Protein AF-A0A7J5VWB7-F1 (afdb_monomer_lite)

Secondary structure (DSSP, 8-stat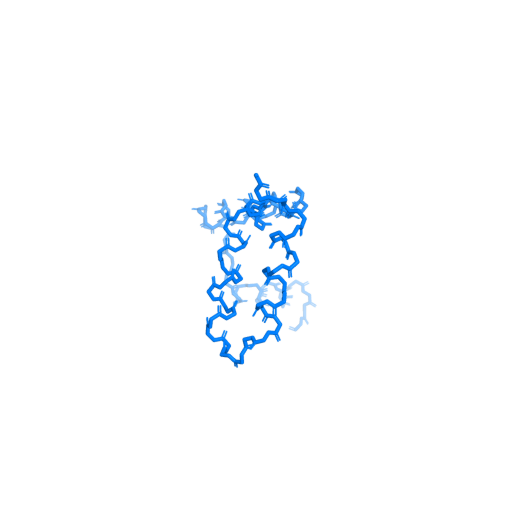e):
---HHHHHHHHHHHHHT---HHHHHHHHHHHHHTT---TGGGS-HHHHHHHHHHHHHHHHT----HHHHHHHHHHHH--

Radius of gyration: 24.28 Å; chains: 1; bounding box: 68×28×49 Å

Sequence (79 aa):
MMDIQSLKLDLISKIMTIDKPALLIEINEILQKETKTDWWDNLPLEVQESILEGLTDIQNGNVLTHDQVMEEARQKYGL

Foldseek 3Di:
DDDPVNVVVVVVVVLVPDPDVVVVVVVVVVVVVVVPPPVLVVDDPVVNVVVVVVVVCVVVVVDDDPVRVVVVCCVVPVD

Structure (mmCIF, N/CA/C/O backbone):
data_AF-A0A7J5VWB7-F1
#
_entry.id   AF-A0A7J5VWB7-F1
#
loop_
_atom_site.group_PDB
_atom_site.id
_atom_site.type_symbol
_atom_site.label_atom_id
_atom_site.label_alt_id
_atom_site.label_comp_id
_atom_site.label_asym_id
_atom_site.label_entity_id
_atom_site.label_seq_id
_atom_site.pdbx_PDB_ins_code
_atom_site.Cartn_x
_atom_site.Cartn_y
_atom_site.Cartn_z
_atom_site.occupancy
_atom_site.B_iso_or_equiv
_atom_site.auth_seq_id
_atom_site.auth_comp_id
_atom_site.auth_asym_id
_atom_site.auth_atom_id
_atom_site.pdbx_PDB_model_num
ATOM 1 N N . MET A 1 1 ? 35.038 -4.121 -17.105 1.00 54.31 1 MET A N 1
ATOM 2 C CA . MET A 1 1 ? 34.010 -3.807 -16.090 1.00 54.31 1 MET A CA 1
ATOM 3 C C . MET A 1 1 ? 32.787 -3.350 -16.864 1.00 54.31 1 MET A C 1
ATOM 5 O O . MET A 1 1 ? 32.965 -2.518 -17.745 1.00 54.31 1 MET A O 1
ATOM 9 N N . MET A 1 2 ? 31.619 -3.965 -16.673 1.00 67.19 2 MET A N 1
ATOM 10 C CA . MET A 1 2 ? 30.419 -3.565 -17.417 1.00 67.19 2 MET A CA 1
ATOM 11 C C . MET A 1 2 ? 29.998 -2.175 -16.938 1.00 67.19 2 MET A C 1
ATOM 13 O O . MET A 1 2 ? 29.934 -1.939 -15.733 1.00 67.19 2 MET A O 1
ATOM 17 N N . ASP A 1 3 ? 29.781 -1.252 -17.866 1.00 88.56 3 ASP A N 1
ATOM 18 C CA . ASP A 1 3 ? 29.322 0.090 -17.533 1.00 88.56 3 ASP A CA 1
ATOM 19 C C . ASP A 1 3 ? 27.863 0.034 -17.049 1.00 88.56 3 ASP A C 1
ATOM 21 O O . ASP A 1 3 ? 26.988 -0.525 -17.713 1.00 88.56 3 ASP A O 1
ATOM 25 N N . ILE A 1 4 ? 27.603 0.603 -15.871 1.00 90.25 4 ILE A N 1
ATOM 26 C CA . ILE A 1 4 ? 26.278 0.615 -15.238 1.00 90.25 4 ILE A CA 1
ATOM 27 C C . ILE A 1 4 ? 25.258 1.334 -16.131 1.00 90.25 4 ILE A C 1
ATOM 29 O O . ILE A 1 4 ? 24.090 0.945 -16.152 1.00 90.25 4 ILE A O 1
ATOM 33 N N . GLN A 1 5 ? 25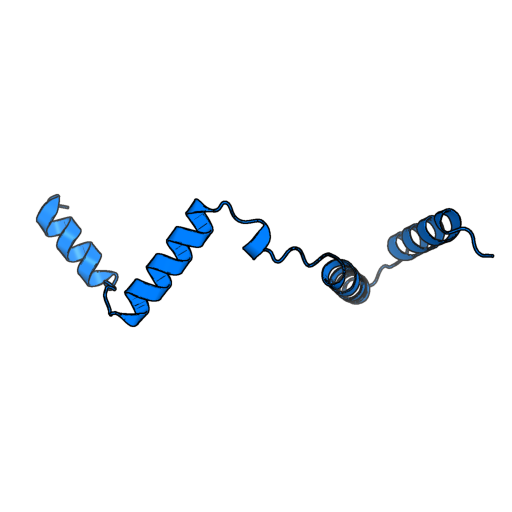.675 2.352 -16.893 1.00 89.00 5 GLN A N 1
ATOM 34 C CA . GLN A 1 5 ? 24.771 3.047 -17.816 1.00 89.00 5 GLN A CA 1
ATOM 35 C C . GLN A 1 5 ? 24.369 2.138 -18.978 1.00 89.00 5 GLN A C 1
ATOM 37 O O . GLN A 1 5 ? 23.187 2.030 -19.300 1.00 89.00 5 GLN A O 1
ATOM 42 N N . SER A 1 6 ? 25.334 1.406 -19.533 1.00 91.25 6 SER A N 1
ATOM 43 C CA . SER A 1 6 ? 25.088 0.387 -20.556 1.00 91.25 6 SER A CA 1
ATOM 44 C C . SER A 1 6 ? 24.129 -0.710 -20.069 1.00 91.25 6 SER A C 1
ATOM 46 O O . SER A 1 6 ? 23.231 -1.111 -20.806 1.00 91.25 6 SER A O 1
ATOM 48 N N . LEU A 1 7 ? 24.250 -1.150 -18.811 1.00 91.38 7 LEU A N 1
ATOM 49 C CA . LEU A 1 7 ? 23.331 -2.129 -18.216 1.00 91.38 7 LEU A CA 1
ATOM 50 C C . LEU A 1 7 ? 21.899 -1.584 -18.077 1.00 91.38 7 LEU A C 1
ATOM 52 O O . LEU A 1 7 ? 20.940 -2.289 -18.384 1.00 91.38 7 LEU A O 1
ATOM 56 N N . LYS A 1 8 ? 21.735 -0.327 -17.647 1.00 89.88 8 LYS A N 1
ATOM 57 C CA . LYS A 1 8 ? 20.410 0.308 -17.539 1.00 89.88 8 LYS A CA 1
ATOM 58 C C . LYS A 1 8 ? 19.705 0.385 -18.893 1.00 89.88 8 LYS A C 1
ATOM 60 O O . LYS A 1 8 ? 18.518 0.080 -18.977 1.00 89.88 8 LYS A O 1
ATOM 65 N N . LEU A 1 9 ? 20.432 0.764 -19.943 1.00 92.88 9 LEU A N 1
ATOM 66 C CA . LEU A 1 9 ? 19.884 0.861 -21.297 1.00 92.88 9 LEU A CA 1
ATOM 67 C C . LEU A 1 9 ? 19.466 -0.509 -21.853 1.00 92.88 9 LEU A C 1
ATOM 69 O O . LEU A 1 9 ? 18.393 -0.616 -22.446 1.00 92.88 9 LEU A O 1
ATOM 73 N N . ASP A 1 10 ? 20.259 -1.559 -21.609 1.00 92.31 10 ASP A N 1
ATOM 74 C CA . ASP A 1 10 ? 19.916 -2.936 -21.998 1.00 92.31 10 ASP A CA 1
ATOM 75 C C . ASP A 1 10 ? 18.631 -3.421 -21.308 1.00 92.31 10 ASP A C 1
ATOM 77 O O . ASP A 1 10 ? 17.740 -3.970 -21.957 1.00 92.31 10 ASP A O 1
ATOM 81 N N . LEU A 1 11 ? 18.486 -3.159 -20.005 1.00 92.50 11 LEU A N 1
ATOM 82 C CA . LEU A 1 11 ? 17.287 -3.533 -19.251 1.00 92.50 11 LEU A CA 1
ATOM 83 C C . LEU A 1 11 ? 16.033 -2.804 -19.749 1.00 92.50 11 LEU A C 1
ATOM 85 O O . LEU A 1 11 ? 15.002 -3.446 -19.940 1.00 92.50 11 LEU A O 1
ATOM 89 N N . ILE A 1 12 ? 16.120 -1.497 -20.019 1.00 92.19 12 ILE A N 1
ATOM 90 C CA . ILE A 1 12 ? 15.002 -0.728 -20.591 1.00 92.19 12 ILE A CA 1
ATOM 91 C C . ILE A 1 12 ? 14.602 -1.313 -21.946 1.00 92.19 12 ILE A C 1
ATOM 93 O O . ILE A 1 12 ? 13.425 -1.596 -22.169 1.00 92.19 12 ILE A O 1
ATOM 97 N N . SER A 1 13 ? 15.574 -1.553 -22.832 1.00 93.50 13 SER A N 1
ATOM 98 C CA . SER A 1 13 ? 15.297 -2.106 -24.159 1.00 93.50 13 SER A CA 1
ATOM 99 C C . SER A 1 13 ? 14.647 -3.486 -24.085 1.00 93.50 13 SER A C 1
ATOM 101 O O . SER A 1 13 ? 13.769 -3.777 -24.892 1.00 93.50 13 SER A O 1
ATOM 103 N N . LYS A 1 14 ? 15.055 -4.330 -23.134 1.00 93.06 14 LYS A N 1
ATOM 104 C CA . LYS A 1 14 ? 14.453 -5.651 -22.915 1.00 93.06 14 LYS A CA 1
ATOM 105 C C . LYS A 1 14 ? 13.038 -5.561 -22.367 1.00 93.06 14 LYS A C 1
ATOM 107 O O . LYS A 1 14 ? 12.188 -6.319 -22.804 1.00 93.06 14 LYS A O 1
ATOM 112 N N . ILE A 1 15 ? 12.763 -4.636 -21.451 1.00 93.75 15 ILE A N 1
ATOM 113 C CA . ILE A 1 15 ? 11.411 -4.440 -20.909 1.00 93.75 15 ILE A CA 1
ATOM 114 C C . ILE A 1 15 ? 10.451 -3.963 -22.005 1.00 93.75 15 ILE A C 1
ATOM 116 O O . ILE A 1 15 ? 9.330 -4.456 -22.092 1.00 93.75 15 ILE A O 1
ATOM 120 N N . MET A 1 16 ? 10.904 -3.059 -22.880 1.00 92.44 16 MET A N 1
ATOM 121 C CA . MET A 1 16 ? 10.094 -2.523 -23.981 1.00 92.44 16 MET A CA 1
ATOM 122 C C . MET A 1 16 ? 9.690 -3.568 -25.032 1.00 92.44 16 MET A C 1
ATOM 124 O O . MET A 1 16 ? 8.757 -3.316 -25.787 1.00 92.44 16 MET A O 1
ATOM 128 N N . THR A 1 17 ? 10.377 -4.712 -25.105 1.00 94.44 17 THR A N 1
ATOM 129 C CA . THR A 1 17 ? 10.088 -5.786 -26.070 1.00 94.44 17 THR A CA 1
ATOM 130 C C . THR A 1 17 ? 9.295 -6.952 -25.473 1.00 94.44 17 THR A C 1
ATOM 132 O O . THR A 1 17 ? 9.033 -7.931 -26.169 1.00 94.44 17 THR A O 1
ATOM 135 N N . ILE A 1 18 ? 8.911 -6.887 -24.192 1.00 94.44 18 ILE A N 1
ATOM 136 C CA . ILE A 1 18 ? 8.117 -7.938 -23.544 1.00 94.44 18 ILE A CA 1
ATOM 137 C C . ILE A 1 18 ? 6.635 -7.755 -23.875 1.00 94.44 18 ILE A C 1
ATOM 139 O O . ILE A 1 18 ? 5.989 -6.829 -23.394 1.00 94.44 18 ILE A O 1
ATOM 143 N N . ASP A 1 19 ? 6.070 -8.726 -24.590 1.00 91.88 19 ASP A N 1
ATOM 144 C CA . ASP A 1 19 ? 4.633 -8.763 -24.895 1.00 91.88 19 ASP A CA 1
ATOM 145 C C . ASP A 1 19 ? 3.792 -9.458 -23.811 1.00 91.88 19 ASP A C 1
ATOM 147 O O . ASP A 1 19 ? 2.567 -9.351 -23.800 1.00 91.88 19 ASP A O 1
ATOM 151 N N . LYS A 1 20 ? 4.421 -10.213 -22.897 1.00 95.00 20 LYS A N 1
ATOM 152 C CA . LYS A 1 20 ? 3.725 -11.023 -21.883 1.00 95.00 20 LYS A CA 1
ATOM 153 C C . LYS A 1 20 ? 3.448 -10.197 -20.615 1.00 95.00 20 LYS A C 1
ATOM 155 O O . LYS A 1 20 ? 4.383 -9.972 -19.843 1.00 95.00 20 LYS A O 1
ATOM 160 N N . PRO A 1 21 ? 2.182 -9.861 -20.290 1.00 89.38 21 PRO A N 1
ATOM 161 C CA . PRO A 1 21 ? 1.870 -8.999 -19.146 1.00 89.38 21 PRO A CA 1
ATOM 162 C C . PRO A 1 21 ? 2.292 -9.586 -17.794 1.00 89.38 21 PRO A C 1
ATOM 164 O O . PRO A 1 21 ? 2.770 -8.860 -16.932 1.00 89.38 21 PRO A O 1
ATOM 167 N N . ALA A 1 22 ? 2.186 -10.908 -17.621 1.00 91.69 22 ALA A N 1
ATOM 168 C CA . ALA A 1 22 ? 2.591 -11.573 -16.379 1.00 91.69 22 ALA A CA 1
ATOM 169 C C . ALA A 1 22 ? 4.083 -11.365 -16.052 1.00 91.69 22 ALA A C 1
ATOM 171 O O . ALA A 1 22 ? 4.433 -11.168 -14.896 1.00 91.69 22 ALA A O 1
ATOM 172 N N . LEU A 1 23 ? 4.950 -11.331 -17.071 1.00 90.94 23 LEU A N 1
ATOM 173 C CA . LEU A 1 23 ? 6.381 -11.098 -16.871 1.00 90.94 23 LEU A CA 1
ATOM 174 C C . LEU A 1 23 ? 6.668 -9.637 -16.486 1.00 90.94 23 LEU A C 1
ATOM 176 O O . LEU A 1 23 ? 7.538 -9.379 -15.661 1.00 90.94 23 LEU A O 1
ATOM 180 N N . LEU A 1 24 ? 5.910 -8.681 -17.035 1.00 90.50 24 LEU A N 1
ATOM 181 C CA . LEU A 1 24 ? 6.005 -7.271 -16.638 1.00 90.50 24 LEU A CA 1
ATOM 182 C C . LEU A 1 24 ? 5.579 -7.061 -15.179 1.00 90.50 24 LEU A C 1
ATOM 184 O O . LEU A 1 24 ? 6.206 -6.274 -14.473 1.00 90.50 24 LEU A O 1
ATOM 188 N N . ILE A 1 25 ? 4.551 -7.783 -14.720 1.00 88.44 25 ILE A N 1
ATOM 189 C CA . ILE A 1 25 ? 4.084 -7.739 -13.326 1.00 88.44 25 ILE A CA 1
ATOM 190 C C . ILE A 1 25 ? 5.177 -8.249 -12.379 1.00 88.44 25 ILE A C 1
ATOM 192 O O . ILE A 1 25 ? 5.524 -7.552 -11.430 1.00 88.44 25 ILE A O 1
ATOM 196 N N . GLU A 1 26 ? 5.783 -9.402 -12.673 1.00 89.62 26 GLU A N 1
ATOM 197 C CA . GLU A 1 26 ? 6.877 -9.961 -11.864 1.00 89.62 26 GLU A CA 1
ATOM 198 C C . GLU A 1 26 ? 8.095 -9.020 -11.801 1.00 89.62 26 GLU A C 1
ATOM 200 O O . GLU A 1 26 ? 8.664 -8.802 -10.729 1.00 89.62 26 GLU A O 1
ATOM 205 N N . ILE A 1 27 ? 8.479 -8.410 -12.930 1.00 88.56 27 ILE A N 1
ATOM 206 C CA . ILE A 1 27 ? 9.569 -7.420 -12.979 1.00 88.56 27 ILE A CA 1
ATOM 207 C C . ILE A 1 27 ? 9.222 -6.196 -12.126 1.00 88.56 27 ILE A C 1
ATOM 209 O O . ILE A 1 27 ? 10.061 -5.730 -11.355 1.00 88.56 27 ILE A O 1
ATOM 213 N N . ASN A 1 28 ? 7.992 -5.688 -12.226 1.00 83.06 28 ASN A N 1
ATOM 214 C CA . ASN A 1 28 ? 7.540 -4.560 -11.418 1.00 83.06 28 ASN A CA 1
ATOM 215 C C . ASN A 1 28 ? 7.616 -4.881 -9.920 1.00 83.06 28 ASN A C 1
ATOM 217 O O . ASN A 1 28 ? 8.173 -4.097 -9.161 1.00 83.06 28 ASN A O 1
ATOM 221 N N . GLU A 1 29 ? 7.147 -6.051 -9.486 1.00 83.81 29 GLU A N 1
ATOM 222 C CA . GLU A 1 29 ? 7.246 -6.473 -8.083 1.00 83.81 29 GLU A CA 1
ATOM 223 C C . GLU A 1 29 ? 8.692 -6.524 -7.574 1.00 83.81 29 GLU A C 1
ATOM 225 O O . GLU A 1 29 ? 8.958 -6.153 -6.431 1.00 83.81 29 GLU A O 1
ATOM 230 N N . ILE A 1 30 ? 9.643 -6.965 -8.402 1.00 84.56 30 ILE A N 1
ATOM 231 C CA . ILE A 1 30 ? 11.071 -6.983 -8.051 1.00 84.56 30 ILE A CA 1
ATOM 232 C C . ILE A 1 30 ? 11.604 -5.557 -7.867 1.00 84.56 30 ILE A C 1
ATOM 234 O O . ILE A 1 30 ? 12.291 -5.285 -6.885 1.00 84.56 30 ILE A O 1
ATOM 238 N N . LEU A 1 31 ? 11.257 -4.633 -8.767 1.00 80.88 31 LEU A N 1
ATOM 239 C CA . LEU A 1 31 ? 11.688 -3.231 -8.689 1.00 80.88 31 LEU A CA 1
ATOM 240 C C . LEU A 1 31 ? 11.053 -2.484 -7.502 1.00 80.88 31 LEU A C 1
ATOM 242 O O . LEU A 1 31 ? 11.690 -1.624 -6.891 1.00 80.88 31 LEU A O 1
ATOM 246 N N . GLN A 1 32 ? 9.822 -2.843 -7.136 1.00 71.62 32 GLN A N 1
ATOM 247 C CA . GLN A 1 32 ? 9.114 -2.297 -5.972 1.00 71.62 32 GLN A CA 1
ATOM 248 C C . GLN A 1 32 ? 9.694 -2.808 -4.639 1.00 71.62 32 GLN A C 1
ATOM 250 O O . GLN A 1 32 ? 9.686 -2.095 -3.640 1.00 71.62 32 GLN A O 1
ATOM 255 N N . LYS A 1 33 ? 10.264 -4.021 -4.600 1.00 68.62 33 LYS A N 1
ATOM 256 C CA . LYS A 1 33 ? 10.903 -4.574 -3.386 1.00 68.62 33 LYS A CA 1
ATOM 257 C C . LYS A 1 33 ? 12.160 -3.811 -2.951 1.00 68.62 33 LYS A C 1
ATOM 259 O O . LYS A 1 33 ? 12.445 -3.783 -1.757 1.00 68.62 33 LYS A O 1
ATOM 264 N N . GLU A 1 34 ? 12.879 -3.196 -3.890 1.00 60.03 34 GLU A N 1
ATOM 265 C CA . GLU A 1 34 ? 14.076 -2.375 -3.627 1.00 60.03 34 GLU A CA 1
ATOM 266 C C . GLU A 1 34 ? 13.733 -0.932 -3.214 1.00 60.03 34 GLU A C 1
ATOM 268 O O . GLU A 1 34 ? 14.559 -0.230 -2.640 1.00 60.03 34 GLU A O 1
ATOM 273 N N . THR A 1 35 ? 12.502 -0.483 -3.474 1.00 56.03 35 THR A N 1
ATOM 274 C CA . THR A 1 35 ? 12.017 0.880 -3.200 1.00 56.03 35 THR A CA 1
ATOM 275 C C . THR A 1 35 ? 11.067 0.924 -2.007 1.00 56.03 35 THR A C 1
ATOM 277 O O . THR A 1 35 ? 10.152 1.740 -1.989 1.00 56.03 35 THR A O 1
ATOM 280 N N . LYS A 1 36 ? 11.287 0.069 -0.994 1.00 55.34 36 LYS A N 1
ATOM 281 C CA . LYS A 1 36 ? 10.542 0.068 0.278 1.00 55.34 36 LYS A CA 1
ATOM 282 C C . LYS A 1 36 ? 10.774 1.352 1.093 1.00 55.34 36 LYS A C 1
ATOM 284 O O . LYS A 1 36 ? 11.350 1.322 2.173 1.00 55.34 36 LYS A O 1
ATOM 289 N N . THR A 1 37 ? 10.311 2.479 0.584 1.00 57.91 37 THR A N 1
ATOM 290 C CA . THR A 1 37 ? 9.549 3.407 1.403 1.00 57.91 37 THR A CA 1
ATOM 291 C C . THR A 1 37 ? 8.172 2.762 1.446 1.00 57.91 37 THR A C 1
ATOM 293 O O . THR A 1 37 ? 7.508 2.675 0.409 1.00 57.91 37 THR A O 1
ATOM 296 N N . ASP A 1 38 ? 7.800 2.171 2.580 1.00 66.50 38 ASP A N 1
ATOM 297 C CA . ASP A 1 38 ? 6.477 1.571 2.737 1.00 66.50 38 ASP A CA 1
ATOM 298 C C . ASP A 1 38 ? 5.430 2.627 2.329 1.00 66.50 38 ASP A C 1
ATOM 300 O O . ASP A 1 38 ? 5.660 3.831 2.477 1.00 66.50 38 ASP A O 1
ATOM 304 N N . TRP A 1 39 ? 4.287 2.239 1.763 1.00 77.25 39 TRP A N 1
ATOM 305 C CA . TRP A 1 39 ? 3.237 3.231 1.468 1.00 77.25 39 TRP A CA 1
ATOM 306 C C . TRP A 1 39 ? 2.870 3.998 2.750 1.00 77.25 39 TRP A C 1
ATOM 308 O O . TRP A 1 39 ? 2.561 5.186 2.684 1.00 77.25 39 TRP A O 1
ATOM 318 N N . TRP A 1 40 ? 3.007 3.325 3.901 1.00 78.06 40 TRP A N 1
ATOM 319 C CA . TRP A 1 40 ? 2.939 3.885 5.244 1.00 78.06 40 TRP A CA 1
ATOM 320 C C . TRP A 1 40 ? 3.889 5.074 5.446 1.00 78.06 40 TRP A C 1
ATOM 322 O O . TRP A 1 40 ? 3.459 6.136 5.887 1.00 78.06 40 TRP A O 1
ATOM 332 N N . ASP A 1 41 ? 5.149 4.938 5.033 1.00 78.25 41 ASP A N 1
ATOM 333 C CA . ASP A 1 41 ? 6.188 5.966 5.168 1.00 78.25 41 ASP A CA 1
ATOM 334 C C . ASP A 1 41 ? 5.951 7.179 4.246 1.00 78.25 41 ASP A C 1
ATOM 336 O O . ASP A 1 41 ? 6.563 8.231 4.425 1.00 78.25 41 ASP A O 1
ATOM 340 N N . ASN A 1 42 ? 5.059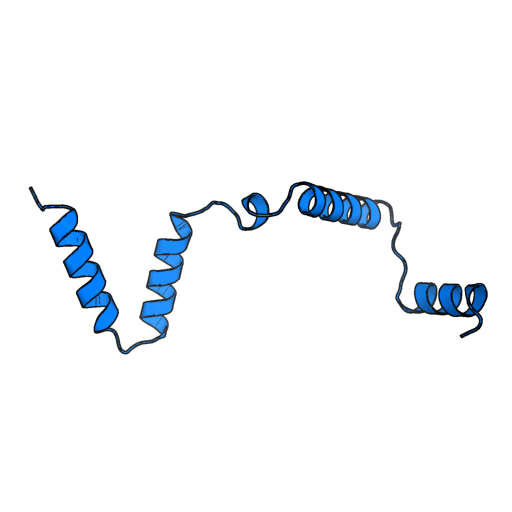 7.044 3.258 1.00 82.19 42 ASN A N 1
ATOM 341 C CA . ASN A 1 42 ? 4.667 8.119 2.344 1.00 82.19 42 ASN A CA 1
ATOM 342 C C . ASN A 1 42 ? 3.392 8.859 2.789 1.00 82.19 42 ASN A C 1
ATOM 344 O O . ASN A 1 42 ? 2.997 9.834 2.143 1.00 82.19 42 ASN A O 1
ATOM 348 N N . LEU A 1 43 ? 2.724 8.413 3.858 1.00 82.88 43 LEU A N 1
ATOM 349 C CA . LEU A 1 43 ? 1.550 9.101 4.385 1.00 82.88 43 LEU A CA 1
ATOM 350 C C . LEU A 1 43 ? 1.948 10.356 5.179 1.00 82.88 43 LEU A C 1
ATOM 352 O O . LEU A 1 43 ? 2.911 10.302 5.947 1.00 82.88 43 LEU A O 1
ATOM 356 N N . PRO A 1 44 ? 1.182 11.461 5.080 1.00 91.56 44 PRO A N 1
ATOM 357 C CA . PRO A 1 44 ? 1.309 12.576 6.013 1.00 91.56 44 PRO A CA 1
ATOM 358 C C . PRO A 1 44 ? 1.171 12.101 7.462 1.00 91.56 44 PRO A C 1
ATOM 360 O O . PRO A 1 44 ? 0.391 11.187 7.743 1.00 91.56 44 PRO A O 1
ATOM 363 N N . LEU A 1 45 ? 1.890 12.746 8.383 1.00 89.94 45 LEU A N 1
ATOM 364 C CA . LEU A 1 45 ? 1.886 12.368 9.797 1.00 89.94 45 LEU A CA 1
ATOM 365 C C . LEU A 1 45 ? 0.467 12.368 10.383 1.00 89.94 45 LEU A C 1
ATOM 367 O O . LEU A 1 45 ? 0.101 11.416 11.063 1.00 89.94 45 LEU A O 1
ATOM 371 N N . GLU A 1 46 ? -0.363 13.358 10.036 1.00 94.31 46 GLU A N 1
ATOM 372 C CA . GLU A 1 46 ? -1.736 13.441 10.554 1.00 94.31 46 GLU A CA 1
ATOM 373 C C . GLU A 1 46 ? -2.598 12.246 10.108 1.00 94.31 46 GLU A C 1
ATOM 375 O O . GLU A 1 46 ? -3.481 11.789 10.833 1.00 94.31 46 GLU A O 1
ATOM 380 N N . VAL A 1 47 ? -2.333 11.705 8.914 1.00 91.44 47 VAL A N 1
ATOM 381 C CA . VAL A 1 47 ? -3.041 10.529 8.390 1.00 91.44 47 VAL A CA 1
ATOM 382 C C . VAL A 1 47 ? -2.589 9.267 9.122 1.00 91.44 47 VAL A C 1
ATOM 384 O O . VAL A 1 47 ? -3.423 8.430 9.464 1.00 91.44 47 VAL A O 1
ATOM 387 N N . GLN A 1 48 ? -1.290 9.134 9.400 1.00 93.00 48 GLN A N 1
ATOM 388 C CA . GLN A 1 48 ? -0.766 8.020 10.196 1.00 93.00 48 GLN A CA 1
ATOM 389 C C . GLN A 1 48 ? -1.343 8.036 11.618 1.00 93.00 48 GLN A C 1
ATOM 391 O O . GLN A 1 48 ? -1.797 7.002 12.109 1.00 93.00 48 GLN A O 1
ATOM 396 N N . GLU A 1 49 ? -1.380 9.209 12.253 1.00 95.50 49 GLU A N 1
ATOM 397 C CA . GLU A 1 49 ? -1.958 9.411 13.586 1.00 95.50 49 GLU A CA 1
ATOM 398 C C . GLU A 1 49 ? -3.446 9.044 13.620 1.00 95.50 49 GLU A C 1
ATOM 400 O O . GLU A 1 49 ? -3.856 8.263 14.476 1.00 95.50 49 GLU A O 1
ATOM 405 N N . SER A 1 50 ? -4.234 9.509 12.645 1.00 95.19 50 SER A N 1
ATOM 406 C CA . SER A 1 50 ? -5.665 9.184 12.549 1.00 95.19 50 SER A CA 1
ATOM 407 C C . SER A 1 50 ? -5.924 7.680 12.382 1.00 95.19 50 SER A C 1
ATOM 409 O O . SER A 1 50 ? -6.861 7.136 12.969 1.00 95.19 50 SER A O 1
ATOM 411 N N . ILE A 1 51 ? -5.082 6.974 11.620 1.00 93.38 51 ILE A N 1
ATOM 412 C CA . ILE A 1 51 ? -5.187 5.515 11.470 1.00 93.38 51 ILE A CA 1
ATOM 413 C C . ILE A 1 51 ? -4.867 4.805 12.795 1.00 93.38 51 ILE A C 1
ATOM 415 O O . ILE A 1 51 ? -5.581 3.876 13.178 1.00 93.38 51 ILE A O 1
ATOM 419 N N . LEU A 1 52 ? -3.816 5.229 13.506 1.00 96.12 52 LEU A N 1
ATOM 420 C CA . LEU A 1 52 ? -3.436 4.657 14.806 1.00 96.12 52 LEU A CA 1
ATOM 421 C C . LEU A 1 52 ? -4.500 4.906 15.885 1.00 96.12 52 LEU A C 1
ATOM 423 O O . LEU A 1 52 ? -4.777 4.015 16.695 1.00 96.12 52 LEU A O 1
ATOM 427 N N . GLU A 1 53 ? -5.121 6.083 15.877 1.00 96.31 53 GLU A N 1
ATOM 428 C CA . GLU A 1 53 ? -6.268 6.408 16.726 1.00 96.31 53 GLU A CA 1
ATOM 429 C C . GLU A 1 53 ? -7.441 5.468 16.427 1.00 96.31 53 GLU A C 1
ATOM 431 O O . GLU A 1 53 ? -7.920 4.787 17.331 1.00 96.31 53 GLU A O 1
ATOM 436 N N . GLY A 1 54 ? -7.810 5.301 15.152 1.00 94.75 54 GLY A N 1
ATOM 437 C CA . GLY A 1 54 ? -8.881 4.385 14.750 1.00 94.75 54 GLY A CA 1
ATOM 438 C C . GLY A 1 54 ? -8.630 2.927 15.160 1.00 94.75 54 GLY A C 1
ATOM 439 O O . GLY A 1 54 ? -9.550 2.229 15.586 1.00 94.75 54 GLY A O 1
ATOM 440 N N . LEU A 1 55 ? -7.381 2.451 15.096 1.00 94.75 55 LEU A N 1
ATOM 441 C CA . LEU A 1 55 ? -7.014 1.122 15.604 1.00 94.75 55 LEU A CA 1
ATOM 442 C C . LEU A 1 55 ? -7.199 1.014 17.123 1.00 94.75 55 LEU A C 1
A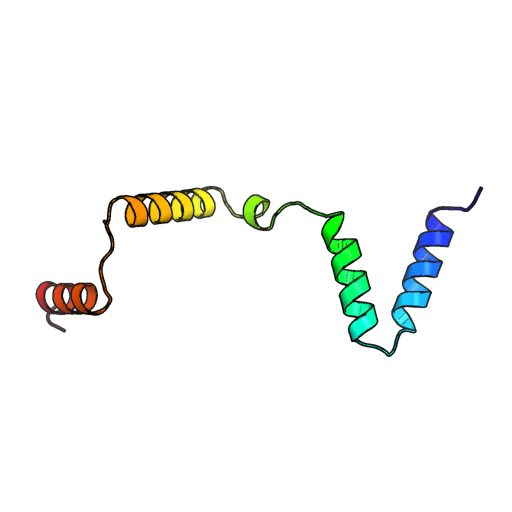TOM 444 O O . LEU A 1 55 ? -7.673 -0.014 17.614 1.00 94.75 55 LEU A O 1
ATOM 448 N N . THR A 1 56 ? -6.842 2.066 17.856 1.00 96.56 56 THR A N 1
ATOM 449 C CA . THR A 1 56 ? -7.024 2.150 19.311 1.00 96.56 56 THR A CA 1
ATOM 450 C C . THR A 1 56 ? -8.509 2.161 19.673 1.00 96.56 56 THR A C 1
ATOM 452 O O . THR A 1 56 ? -8.930 1.445 20.582 1.00 96.56 56 THR A O 1
ATOM 455 N N . ASP A 1 57 ? -9.327 2.893 18.921 1.00 96.00 57 ASP A N 1
ATOM 456 C CA . ASP A 1 57 ? -10.776 2.932 19.102 1.00 96.00 57 ASP A CA 1
ATOM 457 C C . ASP A 1 57 ? -11.430 1.575 18.855 1.00 96.00 57 ASP A C 1
ATOM 459 O O . ASP A 1 57 ? -12.254 1.134 19.657 1.00 96.00 57 ASP A O 1
ATOM 463 N N . ILE A 1 58 ? -11.008 0.849 17.817 1.00 93.62 58 ILE A N 1
ATOM 464 C CA . ILE A 1 58 ? -11.473 -0.523 17.570 1.00 93.62 58 ILE A CA 1
ATOM 465 C C . ILE A 1 58 ? -11.125 -1.439 18.748 1.00 93.62 58 ILE A C 1
ATOM 467 O O . ILE A 1 58 ? -11.981 -2.200 19.202 1.00 93.62 58 ILE A O 1
ATOM 471 N N . GLN A 1 59 ? -9.895 -1.365 19.267 1.00 94.69 59 GLN A N 1
ATOM 472 C CA . GLN A 1 59 ? -9.464 -2.179 20.412 1.00 94.69 59 GLN A CA 1
ATOM 473 C C . GLN A 1 59 ? -10.255 -1.865 21.685 1.00 94.69 59 GLN A C 1
ATOM 475 O O . GLN A 1 59 ? -10.591 -2.776 22.441 1.00 94.69 59 GLN A O 1
ATOM 480 N N . ASN A 1 60 ? -10.581 -0.593 21.899 1.00 96.06 60 ASN A N 1
ATOM 481 C CA . ASN A 1 60 ? -11.356 -0.137 23.049 1.00 96.06 60 ASN A CA 1
ATOM 482 C C . ASN A 1 60 ? -12.871 -0.340 22.878 1.00 96.06 60 ASN A C 1
ATOM 484 O O . ASN A 1 60 ? -13.625 -0.113 23.822 1.00 96.06 60 ASN A O 1
ATOM 488 N N . GLY A 1 61 ? -13.331 -0.777 21.701 1.00 93.50 61 GLY A N 1
ATOM 489 C CA . GLY A 1 61 ? -14.753 -0.912 21.389 1.00 93.50 61 GLY A CA 1
ATOM 490 C C . GLY A 1 61 ? -15.461 0.424 21.148 1.00 93.50 61 GLY A C 1
ATOM 491 O O . GLY A 1 61 ? -16.690 0.459 21.124 1.00 93.50 61 GLY A O 1
ATOM 492 N N . ASN A 1 62 ? -14.711 1.507 20.929 1.00 94.25 62 ASN A N 1
ATOM 493 C CA . ASN A 1 62 ? -15.201 2.841 20.573 1.00 94.25 62 ASN A CA 1
ATOM 494 C C . ASN A 1 62 ? -15.632 2.892 19.095 1.00 94.25 62 ASN A C 1
ATOM 496 O O . ASN A 1 62 ? -15.206 3.748 18.325 1.00 94.25 62 ASN A O 1
ATOM 500 N N . VAL A 1 63 ? -16.455 1.939 18.670 1.00 92.81 63 VAL A N 1
ATOM 501 C CA . VAL A 1 63 ? -16.937 1.823 17.294 1.00 92.81 63 VAL A CA 1
ATOM 502 C C . VAL A 1 63 ? -18.451 1.905 17.273 1.00 92.81 63 VAL A C 1
ATOM 504 O O . VAL A 1 63 ? -19.135 1.347 18.130 1.00 92.81 63 VAL A O 1
ATOM 507 N N . LEU A 1 64 ? -18.979 2.587 16.264 1.00 92.81 64 LEU A N 1
ATOM 508 C CA . LEU A 1 64 ? -20.409 2.648 16.010 1.00 92.81 64 LEU A CA 1
ATOM 509 C C . LEU A 1 64 ? -20.711 1.884 14.729 1.00 92.81 64 LEU A C 1
ATOM 511 O O . LEU A 1 64 ? -20.046 2.043 13.704 1.00 92.81 64 LEU A O 1
ATOM 515 N N . THR A 1 65 ? -21.737 1.048 14.786 1.00 94.06 65 THR A N 1
ATOM 516 C CA . THR A 1 65 ? -22.310 0.452 13.583 1.00 94.06 65 THR A CA 1
ATOM 517 C C . THR A 1 65 ? -22.991 1.529 12.747 1.00 94.06 65 THR A C 1
ATOM 519 O O . THR A 1 65 ? -23.435 2.557 13.261 1.00 94.06 65 THR A O 1
ATOM 522 N N . HIS A 1 66 ? -23.127 1.266 11.450 1.00 91.62 66 HIS A N 1
ATOM 523 C CA . HIS A 1 66 ? -23.857 2.143 10.540 1.00 91.62 66 HIS A CA 1
ATOM 524 C C . HIS A 1 66 ? -25.248 2.518 11.083 1.00 91.62 66 HIS A C 1
ATOM 526 O O . HIS A 1 66 ? -25.625 3.687 11.060 1.00 91.62 66 HIS A O 1
ATOM 532 N N . ASP A 1 67 ? -25.989 1.548 11.622 1.00 94.75 67 ASP A N 1
ATOM 533 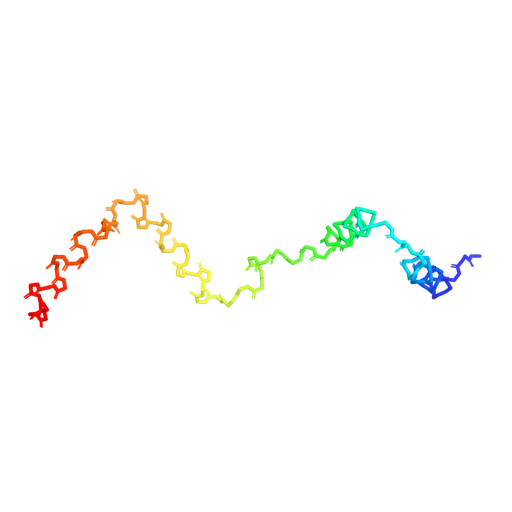C CA . ASP A 1 67 ? -27.345 1.777 12.126 1.00 94.75 67 ASP A CA 1
ATOM 534 C C . ASP A 1 67 ? -27.358 2.705 13.346 1.00 94.75 67 ASP A C 1
ATOM 536 O O . ASP A 1 67 ? -28.212 3.587 13.429 1.00 94.75 67 ASP A O 1
ATOM 540 N N . GLN A 1 68 ? -26.378 2.572 14.247 1.00 93.50 68 GLN A N 1
ATOM 541 C CA . GLN A 1 68 ? -26.216 3.479 15.390 1.00 93.50 68 GLN A CA 1
ATOM 542 C C . GLN A 1 68 ? -25.917 4.911 14.930 1.00 93.50 68 GLN A C 1
ATOM 544 O O . GLN A 1 68 ? -26.551 5.849 15.407 1.00 93.50 68 GLN A O 1
ATOM 549 N N . VAL A 1 69 ? -25.014 5.079 13.958 1.00 93.25 69 VAL A N 1
ATOM 550 C CA . VAL A 1 69 ? -24.673 6.399 13.397 1.00 93.25 69 VAL A CA 1
ATOM 551 C C . VAL A 1 69 ? -25.891 7.053 12.741 1.00 93.25 69 VAL A C 1
ATOM 553 O O . VAL A 1 69 ? -26.149 8.240 12.942 1.00 93.25 69 VAL A O 1
ATOM 556 N N . MET A 1 70 ? -26.661 6.288 11.964 1.00 93.31 70 MET A N 1
ATOM 557 C CA . MET A 1 70 ? -27.846 6.806 11.279 1.00 93.31 70 MET A CA 1
ATOM 558 C C . MET A 1 70 ? -28.959 7.185 12.255 1.00 93.31 70 MET A C 1
ATOM 560 O O . MET A 1 70 ? -29.627 8.197 12.045 1.00 93.31 70 MET A O 1
ATOM 564 N N . GLU A 1 71 ? -29.153 6.409 13.319 1.00 93.94 71 GLU A N 1
ATOM 565 C CA . GLU A 1 71 ? -30.132 6.724 14.358 1.00 93.94 71 GLU A CA 1
ATOM 566 C C . GLU A 1 71 ? -29.758 8.014 15.104 1.00 93.94 71 GLU A C 1
ATOM 568 O O . GLU A 1 71 ? -30.584 8.920 15.218 1.00 93.94 71 GLU A O 1
ATOM 573 N N . GLU A 1 72 ? -28.497 8.166 15.520 1.00 91.75 72 GLU A N 1
ATOM 574 C CA . GLU A 1 72 ? -28.015 9.399 16.158 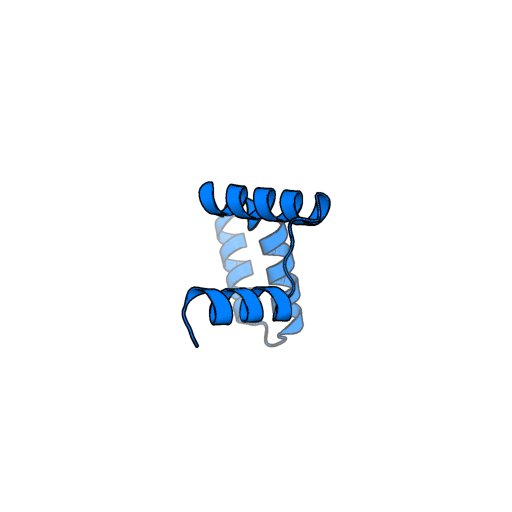1.00 91.75 72 GLU A CA 1
ATOM 575 C C . GLU A 1 72 ? -28.150 10.620 15.238 1.00 91.75 72 GLU A C 1
ATOM 577 O O . GLU A 1 72 ? -28.576 11.694 15.674 1.00 91.75 72 GLU A O 1
ATOM 582 N N . ALA A 1 73 ? -27.831 10.469 13.949 1.00 91.56 73 ALA A N 1
ATOM 583 C CA . ALA A 1 73 ? -27.950 11.546 12.972 1.00 91.56 73 ALA A CA 1
ATOM 584 C C . ALA A 1 73 ? -29.409 11.991 12.780 1.00 91.56 73 ALA A C 1
ATOM 586 O O . ALA A 1 73 ? -29.684 13.195 12.749 1.00 91.56 73 ALA A O 1
ATOM 587 N N . ARG A 1 74 ? -30.354 11.045 12.706 1.00 90.81 74 ARG A N 1
ATOM 588 C CA . ARG A 1 74 ? -31.795 11.340 12.632 1.00 90.81 74 ARG A CA 1
ATOM 589 C C . ARG A 1 74 ? -32.289 12.054 13.883 1.00 90.81 74 ARG A C 1
ATOM 591 O O . ARG A 1 74 ? -32.980 13.062 13.772 1.00 90.81 74 ARG A O 1
ATOM 598 N N . GLN A 1 75 ? -31.887 11.593 15.065 1.00 89.69 75 GLN A N 1
ATOM 599 C CA . GLN A 1 75 ? -32.286 12.211 16.333 1.00 89.69 75 GLN A CA 1
ATOM 600 C C . GLN A 1 75 ? -31.729 13.630 16.498 1.00 89.69 75 GLN A C 1
ATOM 602 O O . GLN A 1 75 ? -32.420 14.515 17.000 1.00 89.69 75 GLN A O 1
ATOM 607 N N . LYS A 1 76 ? -30.484 13.863 16.071 1.00 90.06 76 LYS A N 1
ATOM 608 C CA . LYS A 1 76 ? -29.791 15.143 16.263 1.00 90.06 76 LYS A CA 1
ATOM 609 C C . LYS A 1 76 ? -30.143 16.195 15.213 1.00 90.06 76 LYS A C 1
ATOM 611 O O . LYS A 1 76 ? -30.162 17.381 15.537 1.00 90.06 76 LYS A O 1
ATOM 616 N N . TYR A 1 77 ? -30.403 15.779 13.974 1.00 89.44 77 TYR A N 1
ATOM 617 C CA . TYR A 1 77 ? -30.610 16.688 12.841 1.00 89.44 77 TYR A CA 1
ATOM 618 C C . TYR A 1 77 ? -32.005 16.595 12.203 1.00 89.44 77 TYR A C 1
ATOM 620 O O . TYR A 1 77 ? -32.308 17.394 11.321 1.00 89.44 77 TYR A O 1
ATOM 628 N N . GLY A 1 78 ? -32.869 15.684 12.664 1.00 77.00 78 GLY A N 1
ATOM 629 C CA . GLY A 1 78 ? -34.263 15.578 12.220 1.00 77.00 78 GLY A CA 1
ATOM 630 C C . GLY A 1 78 ? -34.441 15.099 10.776 1.00 77.00 78 GLY A C 1
ATOM 631 O O . GLY A 1 78 ? -35.386 15.536 10.122 1.00 77.00 78 GLY A O 1
ATOM 632 N N . LEU A 1 79 ? -33.518 14.265 10.279 1.00 62.22 79 LEU A N 1
ATOM 633 C CA . LEU A 1 79 ? -33.569 13.662 8.937 1.00 62.22 79 LEU A CA 1
ATOM 634 C C . LEU A 1 79 ? -34.630 12.562 8.811 1.00 62.22 79 LEU A C 1
ATOM 636 O O . LEU A 1 79 ? -34.751 11.746 9.753 1.00 62.22 79 LEU A O 1
#

pLDDT: mean 87.21, std 10.78, range [54.31, 96.56]